Protein AF-A0A0A6ZME0-F1 (afdb_monomer)

Sequence (40 aa):
MASVNIHCPRCQSAQVYRHGQNPKGHDRFRCRSVLGDASN

InterPro domains:
  IPR003220 InsA N-terminal zinc ribbon domain [PF03811] (1-33)

Organism: NCBI:txid754093

Mean predicted aligned error: 9.34 Å

Nearest PDB structures (foldseek):
  1la2-assembly1_C  TM=7.172E-01  e=6.612E+00  Saccharomyces cerevisiae
  1p1h-assembly1_D  TM=6.335E-01  e=5.674E+00  Saccharomyces cerevisiae
  1jkf-assembly1_A-2  TM=6.338E-01  e=6.125E+00  Saccharomyces cerevisiae
  1p1h-assembly1_A  TM=6.323E-01  e=6.125E+00  Saccharomyces cerevisiae

Radius of gyration: 11.46 Å; Cα contacts (8 Å, |Δi|>4): 43; chains: 1; bounding box: 27×22×28 Å

Structure (mmCIF, N/CA/C/O backbone):
data_AF-A0A0A6ZME0-F1
#
_entry.id   AF-A0A0A6ZME0-F1
#
loop_
_atom_site.group_PDB
_atom_site.id
_atom_site.type_symbol
_atom_site.label_atom_id
_atom_site.label_alt_id
_atom_site.label_comp_id
_atom_site.label_asym_id
_atom_site.label_entity_id
_atom_site.label_seq_id
_atom_site.pdbx_PDB_ins_code
_atom_site.Cartn_x
_atom_site.Cartn_y
_atom_site.Cartn_z
_atom_site.occupancy
_atom_site.B_iso_or_equiv
_atom_site.auth_seq_id
_atom_site.auth_comp_id
_atom_site.auth_asym_id
_atom_site.auth_atom_id
_atom_site.pdbx_PDB_model_num
ATOM 1 N N . MET A 1 1 ? -0.442 -17.097 12.629 1.00 47.50 1 MET A N 1
ATOM 2 C CA . MET A 1 1 ? -0.083 -15.829 11.953 1.00 47.50 1 MET A CA 1
ATOM 3 C C . MET A 1 1 ? -0.398 -15.988 10.479 1.00 47.50 1 MET A C 1
ATOM 5 O O . MET A 1 1 ? 0.259 -16.783 9.824 1.00 47.50 1 MET A O 1
ATOM 9 N N . ALA A 1 2 ? -1.433 -15.318 9.973 1.00 48.47 2 ALA A N 1
ATOM 10 C CA . ALA A 1 2 ? -1.682 -15.281 8.536 1.00 48.47 2 ALA A CA 1
ATOM 11 C C . ALA A 1 2 ? -0.619 -14.370 7.909 1.00 48.47 2 ALA A C 1
ATOM 13 O O . ALA A 1 2 ? -0.612 -13.165 8.161 1.00 48.47 2 ALA A O 1
ATOM 14 N N . SER A 1 3 ? 0.326 -14.951 7.168 1.00 56.22 3 SER A N 1
ATOM 15 C CA . SER A 1 3 ? 1.252 -14.178 6.343 1.00 56.22 3 SER A CA 1
ATOM 16 C C . SER A 1 3 ? 0.445 -13.615 5.186 1.00 56.22 3 SER A C 1
A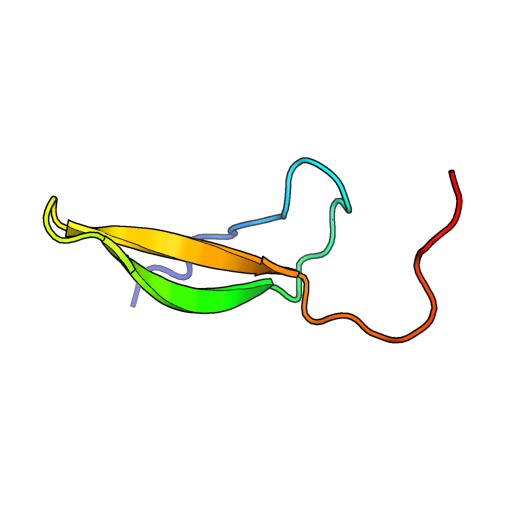TOM 18 O O . SER A 1 3 ? 0.194 -14.297 4.196 1.00 56.22 3 SER A O 1
ATOM 20 N N . VAL A 1 4 ? -0.062 -12.398 5.349 1.00 60.66 4 VAL A N 1
ATOM 21 C CA . VAL A 1 4 ? -0.729 -11.691 4.262 1.00 60.66 4 VAL A CA 1
ATOM 22 C C . VAL A 1 4 ? 0.373 -11.373 3.254 1.00 60.66 4 VAL A C 1
ATOM 24 O O . VAL A 1 4 ? 1.282 -10.603 3.565 1.00 60.66 4 VAL A O 1
ATOM 27 N N . ASN A 1 5 ? 0.346 -12.025 2.089 1.00 66.31 5 ASN A N 1
ATOM 28 C CA . ASN A 1 5 ? 1.302 -11.811 1.000 1.00 66.31 5 ASN A CA 1
ATOM 29 C C . ASN A 1 5 ? 1.038 -10.428 0.383 1.00 66.31 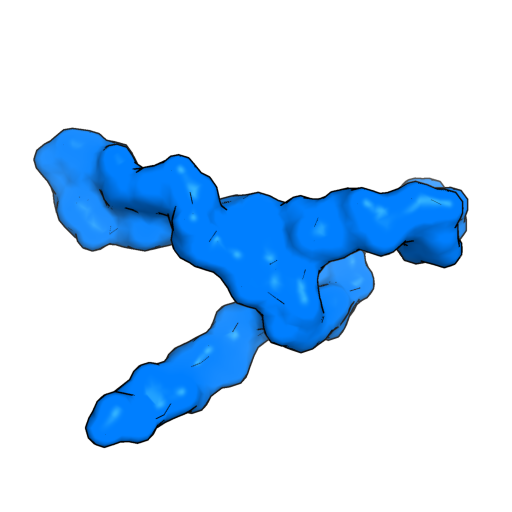5 ASN A C 1
ATOM 31 O O . ASN A 1 5 ? 0.410 -10.284 -0.664 1.00 66.31 5 ASN A O 1
ATOM 35 N N . ILE A 1 6 ? 1.428 -9.378 1.104 1.00 69.88 6 ILE A N 1
ATOM 36 C CA . ILE A 1 6 ? 1.223 -7.998 0.683 1.00 69.88 6 ILE A CA 1
ATOM 37 C C . ILE A 1 6 ? 2.368 -7.665 -0.257 1.00 69.88 6 ILE A C 1
ATOM 39 O O . ILE A 1 6 ? 3.471 -7.335 0.163 1.00 69.88 6 ILE A O 1
ATOM 43 N N . HIS A 1 7 ? 2.098 -7.778 -1.549 1.00 74.25 7 HIS A N 1
ATOM 44 C CA . HIS A 1 7 ? 2.978 -7.248 -2.576 1.00 74.25 7 HIS A CA 1
ATOM 45 C C . HIS A 1 7 ? 2.629 -5.787 -2.809 1.00 74.25 7 HIS A C 1
ATOM 47 O O . HIS A 1 7 ? 1.453 -5.417 -2.837 1.00 74.25 7 HIS A O 1
ATOM 53 N N . CYS A 1 8 ? 3.635 -4.935 -2.994 1.00 70.94 8 CYS A N 1
ATOM 54 C CA . CYS A 1 8 ? 3.344 -3.577 -3.424 1.00 70.94 8 CYS A CA 1
ATOM 55 C C . CYS A 1 8 ? 2.808 -3.617 -4.864 1.00 70.94 8 CYS A C 1
ATOM 57 O O . CYS A 1 8 ? 3.550 -4.023 -5.755 1.00 70.94 8 CYS A O 1
ATOM 59 N N . PRO A 1 9 ? 1.590 -3.132 -5.147 1.00 70.94 9 PRO A N 1
ATOM 60 C CA . PRO A 1 9 ? 1.039 -3.157 -6.504 1.00 70.94 9 PRO A CA 1
ATOM 61 C C . PRO A 1 9 ? 1.833 -2.289 -7.493 1.00 70.94 9 PRO A C 1
ATOM 63 O O . PRO A 1 9 ? 1.666 -2.425 -8.696 1.00 70.94 9 PRO A O 1
ATOM 66 N N . ARG A 1 10 ? 2.699 -1.394 -6.996 1.00 70.69 10 ARG A N 1
ATOM 67 C CA . ARG A 1 10 ? 3.549 -0.531 -7.825 1.00 70.69 10 ARG A CA 1
ATOM 68 C C . ARG A 1 10 ? 4.905 -1.135 -8.172 1.00 70.69 10 ARG A C 1
ATOM 70 O O . ARG A 1 10 ? 5.385 -0.915 -9.270 1.00 70.69 10 ARG A O 1
ATOM 77 N N . CYS A 1 11 ? 5.541 -1.800 -7.207 1.00 71.56 11 CYS A N 1
ATOM 78 C CA . CYS A 1 11 ? 6.912 -2.308 -7.336 1.00 71.56 11 CYS A CA 1
ATOM 79 C C . CYS A 1 11 ? 6.943 -3.851 -7.463 1.00 71.56 11 CYS A C 1
ATOM 81 O O . CYS A 1 11 ? 8.009 -4.429 -7.602 1.00 71.56 11 CYS A O 1
ATOM 83 N N . GLN A 1 12 ? 5.791 -4.526 -7.318 1.00 70.00 12 GLN A N 1
ATOM 84 C CA . GLN A 1 12 ? 5.586 -5.981 -7.154 1.00 70.00 12 GLN A CA 1
ATOM 85 C C . GLN A 1 12 ? 6.447 -6.656 -6.067 1.00 70.00 12 GLN A C 1
ATOM 87 O O . GLN A 1 12 ? 6.337 -7.856 -5.812 1.00 70.00 12 GLN A O 1
ATOM 92 N N . SER A 1 13 ? 7.253 -5.871 -5.353 1.00 73.25 13 SER A N 1
ATOM 93 C CA . SER A 1 13 ? 8.157 -6.350 -4.327 1.00 73.25 13 SER A CA 1
ATOM 94 C C . SER A 1 13 ? 7.383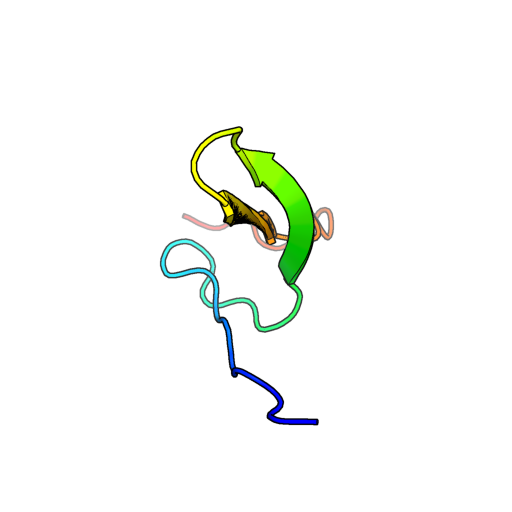 -7.011 -3.196 1.00 73.25 13 SER A C 1
ATOM 96 O O . SER A 1 13 ? 6.428 -6.448 -2.649 1.00 73.25 13 SER A O 1
ATOM 98 N N . ALA A 1 14 ? 7.833 -8.213 -2.844 1.00 71.00 14 ALA A N 1
ATOM 99 C CA . ALA A 1 14 ? 7.410 -8.928 -1.646 1.00 71.00 14 ALA A CA 1
ATOM 100 C C . ALA A 1 14 ? 8.027 -8.323 -0.370 1.00 71.00 14 ALA A C 1
ATOM 102 O O . ALA A 1 14 ? 7.599 -8.633 0.738 1.00 71.00 14 ALA A O 1
ATOM 103 N N . GLN A 1 15 ? 9.032 -7.452 -0.514 1.00 74.31 15 GLN A N 1
ATOM 104 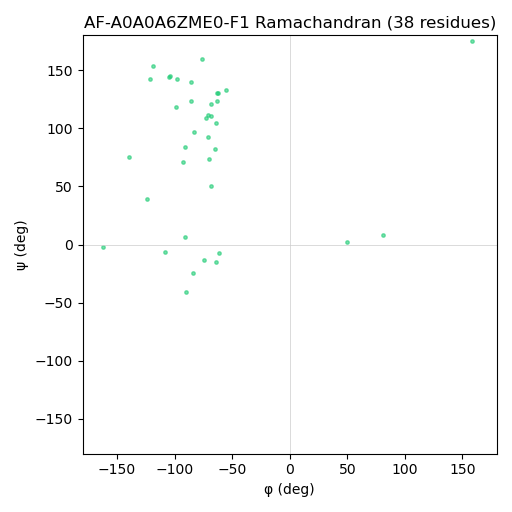C CA . GLN A 1 15 ? 9.729 -6.820 0.601 1.00 74.31 15 GLN A CA 1
ATOM 105 C C . GLN A 1 15 ? 9.077 -5.477 0.940 1.00 74.31 15 GLN A C 1
ATOM 107 O O . GLN A 1 15 ? 9.624 -4.397 0.703 1.00 74.31 15 GLN A O 1
ATOM 112 N N . VAL A 1 16 ? 7.875 -5.540 1.506 1.00 80.06 16 VAL A N 1
ATOM 113 C CA . VAL A 1 16 ? 7.210 -4.383 2.112 1.00 80.06 16 VAL A CA 1
ATOM 114 C C . VAL A 1 16 ? 7.287 -4.478 3.632 1.00 80.06 16 VAL A C 1
ATOM 116 O O . VAL A 1 16 ? 7.220 -5.562 4.206 1.00 80.06 16 VAL A O 1
ATOM 119 N N . TYR A 1 17 ? 7.413 -3.337 4.304 1.00 78.25 17 TYR A N 1
ATOM 120 C CA . TYR A 1 17 ? 7.339 -3.271 5.764 1.00 78.25 17 TYR A CA 1
ATOM 121 C C . TYR A 1 17 ? 6.175 -2.386 6.203 1.00 78.25 17 TYR A C 1
ATOM 123 O O . TYR A 1 17 ? 5.747 -1.477 5.483 1.00 78.25 17 TYR A O 1
ATOM 131 N N . ARG A 1 18 ? 5.662 -2.650 7.410 1.00 81.50 18 ARG A N 1
ATOM 132 C CA . ARG A 1 18 ? 4.656 -1.803 8.057 1.00 81.50 18 ARG A CA 1
ATOM 133 C C . ARG A 1 18 ? 5.318 -0.501 8.491 1.00 81.50 18 ARG A C 1
ATOM 135 O O . ARG A 1 18 ? 6.162 -0.500 9.379 1.00 81.50 18 ARG A O 1
ATOM 142 N N . HIS A 1 19 ? 4.946 0.597 7.845 1.00 84.19 19 HIS A N 1
ATOM 143 C CA . HIS A 1 19 ? 5.44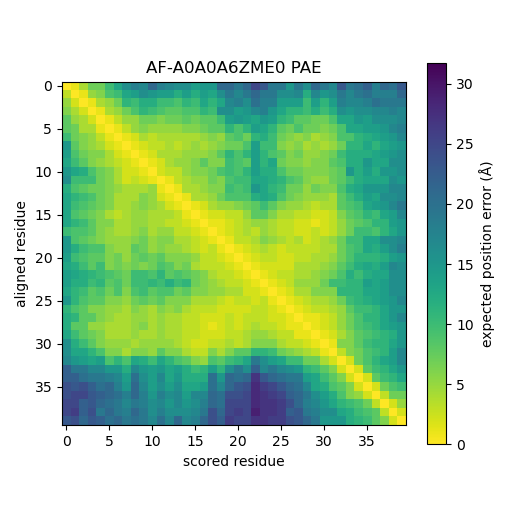0 1.937 8.159 1.00 84.19 19 HIS A CA 1
ATOM 144 C C . HIS A 1 19 ? 4.647 2.586 9.303 1.00 84.19 19 HIS A C 1
ATOM 146 O O . HIS A 1 19 ? 5.147 3.468 9.988 1.00 84.19 19 HIS A O 1
ATOM 152 N N . GLY A 1 20 ? 3.404 2.160 9.510 1.00 85.81 20 GLY A N 1
ATOM 153 C CA . GLY A 1 20 ? 2.549 2.619 10.600 1.00 85.81 20 GLY A CA 1
ATOM 154 C C . GLY A 1 20 ? 1.083 2.376 10.275 1.00 85.81 20 GLY A C 1
ATOM 155 O O . GLY A 1 20 ? 0.757 1.970 9.163 1.00 85.81 20 GLY A O 1
ATOM 156 N N . GLN A 1 21 ? 0.197 2.655 11.222 1.00 87.50 21 GLN A N 1
ATOM 157 C CA . GLN A 1 21 ? -1.246 2.631 10.996 1.00 87.50 21 GLN A CA 1
ATOM 158 C C . GLN A 1 21 ? -1.776 4.052 10.895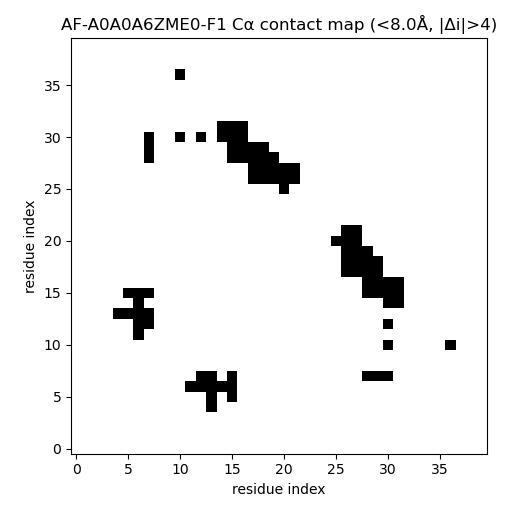 1.00 87.50 21 GLN A C 1
ATOM 160 O O . GLN A 1 21 ? -1.285 4.972 11.547 1.00 87.50 21 GLN A O 1
ATOM 165 N N . ASN A 1 22 ? -2.769 4.255 10.036 1.00 83.06 22 ASN A N 1
ATOM 166 C CA . ASN A 1 22 ? -3.550 5.480 10.110 1.00 83.06 22 ASN A CA 1
ATOM 167 C C . ASN A 1 22 ? -4.530 5.410 11.295 1.00 83.06 22 ASN A C 1
ATOM 169 O O . ASN A 1 22 ? -4.873 4.313 11.731 1.00 83.06 22 ASN A O 1
ATOM 173 N N . PRO A 1 23 ? -5.030 6.553 11.792 1.00 85.56 23 PRO A N 1
ATOM 174 C CA . PRO A 1 23 ? -5.986 6.586 12.904 1.00 85.56 23 PRO A CA 1
ATOM 175 C C . PRO A 1 23 ? -7.321 5.874 12.621 1.00 85.56 23 PRO A C 1
ATOM 177 O O . PRO A 1 23 ? -8.118 5.705 13.534 1.00 85.56 23 PRO A O 1
ATOM 180 N N . LYS A 1 24 ? -7.572 5.431 11.379 1.00 89.81 24 LYS A N 1
ATOM 181 C CA . LYS A 1 24 ? -8.711 4.571 11.018 1.00 89.81 24 LYS A CA 1
ATOM 182 C C . LYS A 1 24 ? -8.378 3.069 11.095 1.00 89.81 24 LYS A C 1
ATOM 184 O O . LYS A 1 24 ? -9.187 2.257 10.668 1.00 89.8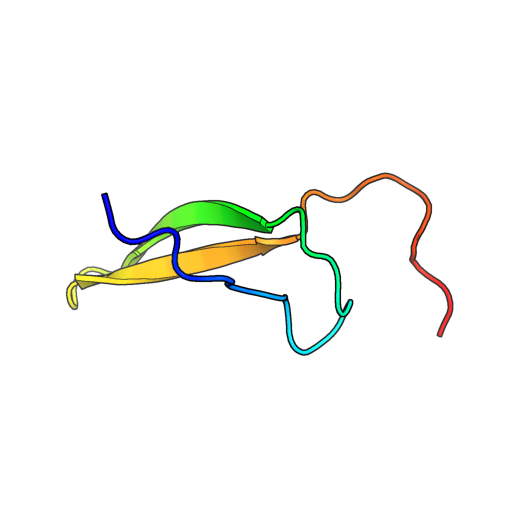1 24 LYS A O 1
ATOM 189 N N . GLY A 1 25 ? -7.193 2.699 11.590 1.00 85.56 25 GLY A N 1
ATOM 190 C CA . GLY A 1 25 ? -6.752 1.311 11.769 1.00 85.56 25 GLY A CA 1
ATOM 191 C C . GLY A 1 25 ? -6.218 0.628 10.507 1.00 85.56 25 GLY A C 1
ATOM 192 O O . GLY A 1 25 ? -5.958 -0.568 10.526 1.00 85.56 25 GLY A O 1
ATOM 193 N N . HIS A 1 26 ? -6.037 1.352 9.400 1.00 86.38 26 HIS A N 1
ATOM 194 C CA . HIS A 1 26 ? -5.473 0.768 8.181 1.00 86.38 26 HIS A CA 1
ATOM 195 C C . HIS A 1 26 ? -3.941 0.819 8.223 1.00 86.38 26 HIS A C 1
ATOM 197 O O . HIS A 1 26 ? -3.339 1.899 8.324 1.00 86.38 26 HIS A O 1
ATOM 203 N N . ASP A 1 27 ? -3.312 -0.346 8.087 1.00 83.38 27 ASP A N 1
ATOM 204 C CA . ASP A 1 27 ? -1.866 -0.466 7.948 1.00 83.38 27 ASP A CA 1
ATOM 205 C C . ASP A 1 27 ? -1.381 0.219 6.663 1.00 83.38 27 ASP A C 1
ATOM 207 O O . ASP A 1 27 ? -1.890 0.009 5.560 1.00 83.38 27 ASP A O 1
ATOM 211 N N . ARG A 1 28 ? -0.358 1.061 6.806 1.00 84.06 28 ARG A N 1
ATOM 212 C CA . ARG A 1 28 ? 0.394 1.642 5.699 1.00 84.06 28 ARG A CA 1
ATOM 213 C C . ARG A 1 28 ? 1.664 0.840 5.509 1.00 84.06 28 ARG A C 1
ATOM 215 O O . ARG A 1 28 ? 2.539 0.814 6.376 1.00 84.06 28 ARG A O 1
ATOM 222 N N . PHE A 1 29 ? 1.779 0.245 4.335 1.00 80.75 29 PHE A N 1
ATOM 223 C CA . PHE A 1 29 ? 2.967 -0.473 3.906 1.00 80.75 29 PHE A CA 1
ATOM 224 C C . PHE A 1 29 ? 3.816 0.434 3.016 1.00 80.75 29 PHE A C 1
ATOM 226 O O . PHE A 1 29 ? 3.283 1.217 2.227 1.00 80.75 29 PHE A O 1
ATOM 233 N N . ARG A 1 30 ? 5.139 0.348 3.145 1.00 77.19 30 ARG A N 1
ATOM 234 C CA . ARG A 1 30 ? 6.085 0.973 2.210 1.00 77.19 30 ARG A CA 1
ATOM 235 C C . ARG A 1 30 ? 6.976 -0.107 1.607 1.00 77.19 30 ARG A C 1
ATOM 237 O O . ARG A 1 30 ? 7.353 -1.039 2.322 1.00 77.19 30 ARG A O 1
ATOM 244 N N . CYS A 1 31 ? 7.313 0.020 0.313 1.00 77.88 31 CYS A N 1
ATOM 245 C CA . CYS A 1 31 ? 8.389 -0.790 -0.270 1.00 77.88 31 CYS A CA 1
ATOM 246 C C . CYS A 1 31 ? 9.629 -0.533 0.601 1.00 77.88 31 CYS A C 1
ATOM 248 O O . CYS A 1 31 ? 9.935 0.618 0.935 1.00 77.88 31 CYS A O 1
ATOM 250 N N . ARG A 1 32 ? 10.328 -1.595 1.003 1.00 72.06 32 ARG A N 1
ATOM 251 C CA . ARG A 1 32 ? 11.702 -1.451 1.467 1.00 72.06 32 ARG A CA 1
ATOM 252 C C . ARG A 1 32 ? 12.452 -0.955 0.236 1.00 72.06 32 ARG A C 1
ATOM 254 O O . ARG A 1 32 ? 12.612 -1.717 -0.709 1.00 72.06 32 ARG A O 1
ATOM 261 N N . SER A 1 33 ? 12.793 0.329 0.190 1.00 66.38 33 SER A N 1
ATOM 262 C CA . SER A 1 33 ? 13.601 0.880 -0.894 1.00 66.38 33 SER A CA 1
ATOM 263 C C . SER A 1 33 ? 14.982 0.232 -0.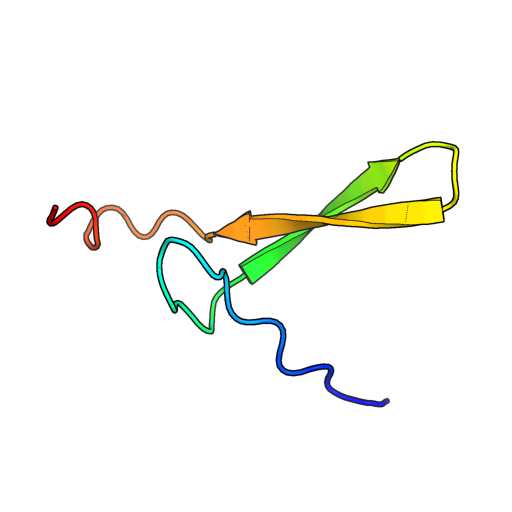820 1.00 66.38 33 SER A C 1
ATOM 265 O O . SER A 1 33 ? 15.901 0.771 -0.212 1.00 66.38 33 SER A O 1
ATOM 267 N N . VAL A 1 34 ? 15.122 -0.969 -1.374 1.00 58.19 34 VAL A N 1
ATOM 268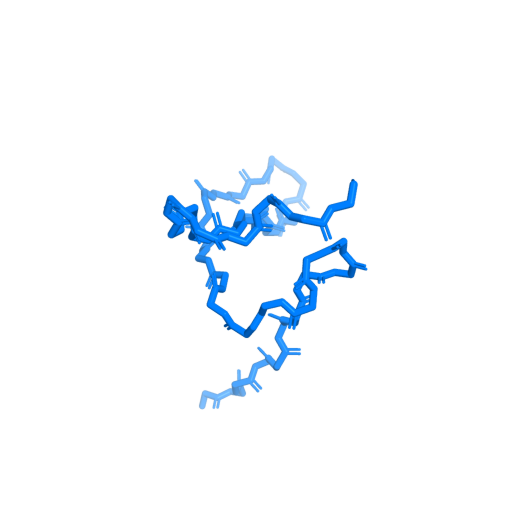 C CA . VAL A 1 34 ? 16.400 -1.407 -1.909 1.00 58.19 34 VAL A CA 1
ATOM 269 C C . VAL A 1 34 ? 16.689 -0.432 -3.037 1.00 58.19 34 VAL A C 1
ATOM 271 O O . VAL A 1 34 ? 15.833 -0.172 -3.880 1.00 58.19 34 VAL A O 1
ATOM 274 N N . LEU A 1 35 ? 17.839 0.221 -2.960 1.00 55.31 35 LEU A N 1
ATOM 275 C CA . LEU A 1 35 ? 18.297 1.275 -3.858 1.00 55.31 35 LEU A CA 1
ATOM 276 C C . LEU A 1 35 ? 18.589 0.709 -5.273 1.00 55.31 35 LEU A C 1
ATOM 278 O O . LEU A 1 35 ? 19.688 0.880 -5.783 1.00 55.31 35 LEU A O 1
ATOM 282 N N . GLY A 1 36 ? 17.652 -0.043 -5.864 1.00 54.97 36 GLY A N 1
ATOM 283 C CA . GLY A 1 36 ? 17.904 -0.919 -7.012 1.00 54.97 36 GLY A CA 1
ATOM 284 C C . GLY A 1 36 ? 16.693 -1.384 -7.833 1.00 54.97 36 GLY A C 1
ATOM 285 O O . GLY A 1 36 ? 16.919 -2.012 -8.854 1.00 54.97 36 GLY A O 1
ATOM 286 N N . ASP A 1 37 ? 15.445 -1.046 -7.485 1.00 51.97 37 ASP A N 1
ATOM 287 C CA . ASP A 1 37 ? 14.261 -1.383 -8.312 1.00 51.97 37 ASP A CA 1
ATOM 288 C C . ASP A 1 37 ? 13.445 -0.132 -8.690 1.00 51.97 37 ASP A C 1
ATOM 290 O O . ASP A 1 37 ? 12.214 -0.117 -8.696 1.00 51.97 37 ASP A O 1
ATOM 294 N N . ALA A 1 38 ? 14.149 0.961 -8.989 1.00 51.16 38 ALA A N 1
ATOM 295 C CA . ALA A 1 38 ? 13.617 2.034 -9.821 1.00 51.16 38 ALA A CA 1
ATOM 296 C C . ALA A 1 38 ? 14.003 1.728 -11.274 1.00 51.16 38 ALA A C 1
ATOM 298 O O . ALA A 1 38 ? 15.027 2.181 -11.776 1.00 51.16 38 ALA A O 1
ATOM 299 N N . SER A 1 39 ? 13.215 0.894 -11.939 1.00 56.44 39 SER A N 1
ATOM 300 C CA . SER A 1 39 ? 13.246 0.756 -13.396 1.00 56.44 39 SER A CA 1
ATOM 301 C C . SER A 1 39 ? 11.816 0.635 -13.901 1.00 56.44 39 SER A C 1
ATOM 303 O O . SER A 1 39 ? 11.342 -0.463 -14.176 1.00 56.44 39 SER A O 1
ATOM 305 N N . ASN A 1 40 ? 11.121 1.776 -13.915 1.00 49.25 40 ASN A N 1
ATOM 306 C CA . ASN A 1 40 ? 10.310 2.278 -15.032 1.00 49.25 40 ASN A CA 1
ATOM 307 C C . ASN A 1 40 ? 9.869 3.712 -14.708 1.00 49.25 40 ASN A C 1
ATOM 309 O O . ASN A 1 40 ? 9.074 3.878 -13.751 1.00 49.25 40 ASN A O 1
#

pLDDT: mean 71.07, std 12.39, range [47.5, 89.81]

Secondary structure (DSSP, 8-state):
--------TTT--S-EEEEEE-TTSPEEEEE---TT----

Solvent-accessible surface area (backbone atoms only — not comparable to full-atom values): 2856 Å² total; per-residue (Å²): 132,85,81,72,85,58,51,40,91,86,71,66,39,73,58,49,43,82,75,47,63,46,99,86,72,50,78,39,70,40,73,60,80,60,95,79,76,88,84,130

Foldseek 3Di:
DPPPQDQDPVQSDSQWDFPDADPVGDTDIDHPCPVPRPDD